Protein AF-A0A0Q7A9Y1-F1 (afdb_monomer)

Nearest PDB structures (foldseek):
  8i4m-assembly1_H  TM=9.433E-01  e=4.579E-14  Prochlorococcus phage P-SCSP1u
  9jyz-assembly1_U  TM=9.190E-01  e=1.010E-13  Escherichia phage T7
  8vb4-assembly1_M  TM=9.436E-01  e=2.385E-12  Pectobacterium phage PhiM1
  7box-assembly1_N  TM=9.156E-01  e=4.924E-12  Escherichia phage T7
  8es4-assembly1_C  TM=8.546E-01  e=1.728E-10  Shigella phage Buco

Radius of gyration: 19.68 Å; Cα contacts (8 Å, |Δi|>4): 189; chains: 1; bounding box: 63×32×45 Å

Foldseek 3Di:
DVLLVVLLLVLLLVPFPLQKDFQDWFAADPVQAGFADPQWSFKAFPPPVFGWGDDRRTIAGPVVRDRHHDGITTIITGGRDDLVSDDPLSNQLSVLVSVLVVCVVPPVDPVVNVVSVVVNVVSVVVVVVVSCVVVVVVVVVVVVVVVVVVVD

Sequence (152 aa):
MRVLGVINRSVQARGWHWNTDLDVPLTPDGAGEIVLAGTTLKVDPMDQNRDFVQRGTKLYNPRTQTYTFTSAIKCKVVVLLDFELLPENARYYIAVKAARSFQTTDLGSATLHQFTEADEQLALINLLQAEGDTRGATMLNDYNLASRLRRS

Secondary structure (DSSP, 8-state):
-HHHHHHHHHHHTT--GGGEEEEEEE---TTSB-BPPTTEEEEEESSTT---EEETTEEEBTTTTBSB-SS-EEEEEEE---GGGS-HHHHHHHHHHHHHHHHHHHT--HHHHHHHHHHHHHHHHHHHHHHHHHHHHHHHHHHHHHHHHTT-

Mean predicted aligned error: 8.04 Å

Solvent-accessible surface area (backbone atoms only — not comparable to full-atom values): 8555 Å² total; per-residue (Å²): 120,72,57,46,58,53,41,45,53,58,61,48,59,71,53,46,82,92,38,41,48,68,75,42,73,46,54,44,47,100,82,21,34,36,73,50,61,92,46,56,65,44,60,40,48,70,51,87,89,46,74,47,40,72,54,90,54,29,46,32,35,71,89,81,70,41,48,69,44,95,59,69,43,47,22,34,36,22,42,61,73,59,73,87,78,44,56,68,50,54,42,50,30,41,51,45,47,26,50,46,54,50,46,65,76,75,60,79,50,69,73,64,49,57,60,49,48,54,54,37,52,53,31,48,50,52,32,51,49,54,48,48,54,54,53,48,54,53,54,57,50,53,54,56,51,56,61,53,68,75,72,115

Structure (mmCIF, N/CA/C/O backbone):
data_AF-A0A0Q7A9Y1-F1
#
_entry.id   AF-A0A0Q7A9Y1-F1
#
loop_
_atom_site.group_PDB
_atom_site.id
_atom_site.type_symbol
_atom_site.label_atom_id
_atom_site.label_alt_id
_atom_site.label_comp_id
_atom_site.label_asym_id
_atom_site.label_entity_id
_atom_site.label_seq_id
_atom_site.pdbx_PDB_ins_code
_atom_site.Cartn_x
_atom_site.Cartn_y
_atom_site.Cartn_z
_atom_site.occupancy
_atom_site.B_iso_or_equiv
_atom_site.auth_seq_id
_atom_site.auth_comp_id
_atom_site.auth_asym_id
_atom_site.auth_atom_id
_atom_site.pdbx_PDB_model_num
ATOM 1 N N . MET A 1 1 ? -13.967 -14.775 7.873 1.00 57.50 1 MET A N 1
ATOM 2 C CA . MET A 1 1 ? -12.542 -14.596 7.488 1.00 57.50 1 MET A CA 1
ATOM 3 C C . MET A 1 1 ? -12.291 -13.918 6.127 1.00 57.50 1 MET A C 1
ATOM 5 O O . MET A 1 1 ? -11.161 -13.518 5.892 1.00 57.50 1 MET A O 1
ATOM 9 N N . ARG A 1 2 ? -13.289 -13.693 5.249 1.00 71.69 2 ARG A N 1
ATOM 10 C CA . ARG A 1 2 ? -13.085 -12.980 3.961 1.00 71.69 2 ARG A CA 1
ATOM 11 C C . ARG A 1 2 ? -12.854 -11.465 4.116 1.00 71.69 2 ARG A C 1
ATOM 13 O O . ARG A 1 2 ? -12.072 -10.890 3.370 1.00 71.69 2 ARG A O 1
ATOM 20 N N . VAL A 1 3 ? -13.493 -10.840 5.110 1.00 83.38 3 VAL A N 1
ATOM 21 C CA . VAL A 1 3 ? -13.412 -9.387 5.369 1.00 83.38 3 VAL A CA 1
ATOM 22 C C . VAL A 1 3 ? -12.003 -8.963 5.798 1.00 83.38 3 VAL A C 1
ATOM 24 O O . VAL A 1 3 ? -11.464 -8.012 5.244 1.00 83.38 3 VAL A O 1
ATOM 27 N N . LEU A 1 4 ? -11.362 -9.712 6.706 1.00 86.25 4 LEU A N 1
ATOM 28 C CA . LEU A 1 4 ? -10.015 -9.391 7.193 1.00 86.25 4 LEU A CA 1
ATOM 29 C C . LEU A 1 4 ? -8.983 -9.342 6.059 1.00 86.25 4 LEU A C 1
ATOM 31 O O . LEU A 1 4 ? -8.217 -8.390 5.983 1.00 86.25 4 LEU A O 1
ATOM 35 N N . GLY A 1 5 ? -8.991 -10.320 5.148 1.00 86.81 5 GLY A N 1
ATOM 36 C CA . GLY A 1 5 ? -8.057 -10.343 4.018 1.00 86.81 5 GLY A CA 1
ATOM 37 C C . GLY A 1 5 ? -8.236 -9.160 3.059 1.00 86.81 5 GLY A C 1
ATOM 38 O O . GLY A 1 5 ? -7.250 -8.592 2.589 1.00 86.81 5 GLY A O 1
ATOM 39 N N . VAL A 1 6 ? -9.485 -8.747 2.809 1.00 88.88 6 VAL A N 1
ATOM 40 C CA . VAL A 1 6 ? -9.797 -7.573 1.974 1.00 88.88 6 VAL A CA 1
ATOM 41 C C . VAL A 1 6 ? -9.313 -6.290 2.645 1.00 88.88 6 VAL A C 1
ATOM 43 O O . VAL A 1 6 ? -8.640 -5.483 2.005 1.00 88.88 6 VAL A O 1
ATOM 46 N N . ILE A 1 7 ? -9.601 -6.123 3.938 1.00 91.75 7 ILE A N 1
ATOM 47 C CA . ILE A 1 7 ? -9.170 -4.952 4.702 1.00 91.75 7 ILE A CA 1
ATOM 48 C C . ILE A 1 7 ? -7.645 -4.905 4.826 1.00 91.75 7 ILE A C 1
ATOM 50 O O . ILE A 1 7 ? -7.065 -3.854 4.573 1.00 91.75 7 ILE A O 1
ATOM 54 N N . ASN A 1 8 ? -6.988 -6.030 5.117 1.00 92.69 8 ASN A N 1
ATOM 55 C CA . ASN A 1 8 ? -5.530 -6.123 5.188 1.00 92.69 8 ASN A CA 1
ATOM 56 C C . ASN A 1 8 ? -4.884 -5.628 3.886 1.00 92.69 8 ASN A C 1
ATOM 58 O O . ASN A 1 8 ? -4.086 -4.692 3.895 1.00 92.69 8 ASN A O 1
ATOM 62 N N . ARG A 1 9 ? -5.310 -6.186 2.744 1.00 92.50 9 ARG A N 1
ATOM 63 C CA . ARG A 1 9 ? -4.809 -5.769 1.428 1.00 92.50 9 ARG A CA 1
ATOM 64 C C . ARG A 1 9 ? -5.114 -4.295 1.143 1.00 92.50 9 ARG A C 1
ATOM 66 O O . ARG A 1 9 ? -4.247 -3.592 0.636 1.00 92.50 9 ARG A O 1
ATOM 73 N N . SER A 1 10 ? -6.312 -3.817 1.484 1.00 92.81 10 SER A N 1
ATOM 74 C CA . SER A 1 10 ? -6.714 -2.421 1.272 1.00 92.81 10 SER A CA 1
ATOM 75 C C . SER A 1 10 ? -5.894 -1.431 2.100 1.00 92.81 10 SER A C 1
ATOM 77 O O . SER A 1 10 ? -5.555 -0.364 1.593 1.00 92.81 10 SER A O 1
ATOM 79 N N . VAL A 1 11 ? -5.592 -1.751 3.360 1.00 94.12 11 VAL A N 1
ATOM 80 C CA . VAL A 1 11 ? -4.795 -0.885 4.237 1.00 94.12 11 VAL A CA 1
ATOM 81 C C . VAL A 1 11 ? -3.350 -0.849 3.755 1.00 94.12 11 VAL A C 1
ATOM 83 O O . VAL A 1 11 ? -2.789 0.235 3.610 1.00 94.12 11 VAL A O 1
ATOM 86 N N . GLN A 1 12 ? -2.767 -2.008 3.442 1.00 95.12 12 GLN A N 1
ATOM 87 C CA . GLN A 1 12 ? -1.392 -2.104 2.951 1.00 95.12 12 GLN A CA 1
ATOM 88 C C . GLN A 1 12 ? -1.191 -1.429 1.588 1.00 95.12 12 GLN A C 1
ATOM 90 O O . GLN A 1 12 ? -0.149 -0.815 1.360 1.00 95.12 12 GLN A O 1
ATOM 95 N N . ALA A 1 13 ? -2.196 -1.465 0.705 1.00 93.12 13 ALA A N 1
ATOM 96 C CA . ALA A 1 13 ? -2.134 -0.845 -0.621 1.00 93.12 13 ALA A CA 1
ATOM 97 C C . ALA A 1 13 ? -1.959 0.685 -0.591 1.00 93.12 13 ALA A C 1
ATOM 99 O O . ALA A 1 13 ? -1.552 1.269 -1.596 1.00 93.12 13 ALA A O 1
ATOM 100 N N . ARG A 1 14 ? -2.225 1.342 0.550 1.00 91.81 14 ARG A N 1
ATOM 101 C CA . ARG A 1 14 ? -1.945 2.775 0.737 1.00 91.81 14 ARG A CA 1
ATOM 102 C C . ARG A 1 14 ? -0.452 3.098 0.587 1.00 91.81 14 ARG A C 1
ATOM 104 O O . ARG A 1 14 ? -0.127 4.197 0.145 1.00 91.81 14 ARG A O 1
ATOM 111 N N . GLY A 1 15 ? 0.421 2.139 0.896 1.00 91.38 15 GLY A N 1
ATOM 112 C CA . GLY A 1 15 ? 1.868 2.324 0.917 1.00 91.38 15 GLY A CA 1
ATOM 113 C C . GLY A 1 15 ? 2.306 3.042 2.188 1.00 91.38 15 GLY A C 1
ATOM 114 O O . GLY A 1 15 ? 2.230 4.265 2.288 1.00 91.38 15 GLY A O 1
ATOM 115 N N . TRP A 1 16 ? 2.766 2.260 3.153 1.00 92.38 16 TRP A N 1
ATOM 116 C CA . TRP A 1 16 ? 3.341 2.715 4.411 1.00 92.38 16 TRP A CA 1
ATOM 117 C C . TRP A 1 16 ? 4.851 2.538 4.368 1.00 92.38 16 TRP A C 1
ATOM 119 O O . TRP A 1 16 ? 5.364 1.722 3.603 1.00 92.38 16 TRP A O 1
ATOM 129 N N . HIS A 1 17 ? 5.582 3.259 5.214 1.00 89.75 17 HIS A N 1
ATOM 130 C CA . HIS A 1 17 ? 7.043 3.128 5.254 1.00 89.75 17 HIS A CA 1
ATOM 131 C C . HIS A 1 17 ? 7.527 1.681 5.453 1.00 89.75 17 HIS A C 1
ATOM 133 O O . HIS A 1 17 ? 8.494 1.271 4.827 1.00 89.75 17 HIS A O 1
ATOM 139 N N . TRP A 1 18 ? 6.821 0.894 6.267 1.00 90.62 18 TRP A N 1
ATOM 140 C CA . TRP A 1 18 ? 7.186 -0.484 6.604 1.00 90.62 18 TRP A CA 1
ATOM 141 C C . TRP A 1 18 ? 6.875 -1.526 5.518 1.00 90.62 18 TRP A C 1
ATOM 143 O O . TRP A 1 18 ? 7.399 -2.629 5.599 1.00 90.62 18 TRP A O 1
ATOM 153 N N . ASN A 1 19 ? 6.045 -1.218 4.515 1.00 94.00 19 ASN A N 1
ATOM 154 C CA . ASN A 1 19 ? 5.792 -2.116 3.375 1.00 94.00 19 ASN A CA 1
ATOM 155 C C . ASN A 1 19 ? 6.121 -1.486 2.021 1.00 94.00 19 ASN A C 1
ATOM 157 O O . ASN A 1 19 ? 5.611 -1.933 0.991 1.00 94.00 19 ASN A O 1
ATOM 161 N N . THR A 1 20 ? 6.925 -0.427 2.028 1.00 93.81 20 THR A N 1
ATOM 162 C CA . THR A 1 20 ? 7.364 0.257 0.818 1.00 93.81 20 THR A CA 1
ATOM 163 C C . THR A 1 20 ? 8.872 0.144 0.705 1.00 93.81 20 THR A C 1
ATOM 165 O O . THR A 1 20 ? 9.604 0.824 1.421 1.00 93.81 20 THR A O 1
ATOM 168 N N . ASP A 1 21 ? 9.316 -0.656 -0.253 1.00 91.50 21 ASP A N 1
ATOM 169 C CA . ASP A 1 21 ? 10.721 -0.769 -0.605 1.00 91.50 21 ASP A CA 1
ATOM 170 C C . ASP A 1 21 ? 11.088 0.337 -1.600 1.00 91.50 21 ASP A C 1
ATOM 172 O O . ASP A 1 21 ? 10.379 0.586 -2.584 1.00 91.50 21 ASP A O 1
ATOM 176 N N . LEU A 1 22 ? 12.195 1.026 -1.330 1.00 90.88 22 LEU A N 1
ATOM 177 C CA . LEU A 1 22 ? 12.748 2.085 -2.175 1.00 90.88 22 LEU A CA 1
ATOM 178 C C . LEU A 1 22 ? 13.931 1.547 -2.984 1.00 90.88 22 LEU A C 1
ATOM 180 O O . LEU A 1 22 ? 14.578 0.586 -2.577 1.00 90.88 22 LEU A O 1
ATOM 184 N N . ASP A 1 23 ? 14.229 2.187 -4.118 1.00 90.25 23 ASP A N 1
ATOM 185 C CA . ASP A 1 23 ? 15.395 1.862 -4.954 1.00 90.25 23 ASP A CA 1
ATOM 186 C C . ASP A 1 23 ? 15.461 0.401 -5.441 1.00 90.25 23 ASP A C 1
ATOM 188 O O . ASP A 1 23 ? 16.535 -0.088 -5.795 1.00 90.25 23 ASP A O 1
ATOM 192 N N . VAL A 1 24 ? 14.319 -0.291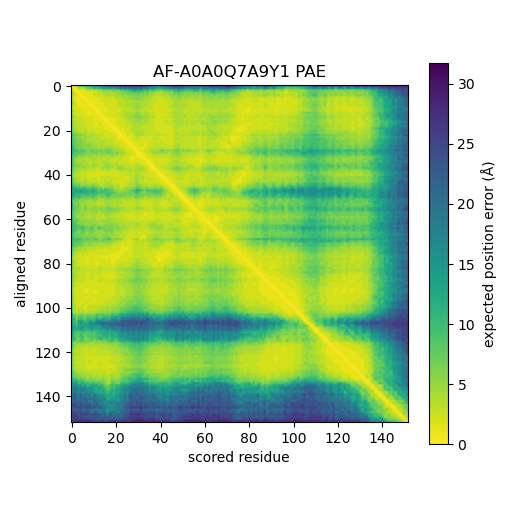 -5.537 1.00 90.75 24 VAL A N 1
ATOM 193 C CA . VAL A 1 24 ? 14.271 -1.695 -5.965 1.00 90.75 24 VAL A CA 1
ATOM 194 C C . VAL A 1 24 ? 14.627 -1.789 -7.452 1.00 90.75 24 VAL A C 1
ATOM 196 O O . VAL A 1 24 ? 13.885 -1.250 -8.284 1.00 90.75 24 VAL A O 1
ATOM 199 N N . PRO A 1 25 ? 15.733 -2.463 -7.825 1.00 92.00 25 PRO A N 1
ATOM 200 C CA . PRO A 1 25 ? 16.091 -2.648 -9.220 1.00 92.00 25 PRO A CA 1
ATOM 201 C C . PRO A 1 25 ? 15.236 -3.765 -9.823 1.00 92.00 25 PRO A C 1
ATOM 203 O O . PRO A 1 25 ? 15.428 -4.943 -9.534 1.00 92.00 25 PRO A O 1
ATOM 206 N N . LEU A 1 26 ? 14.297 -3.396 -10.689 1.00 91.44 26 LEU A N 1
ATOM 207 C CA . LEU A 1 26 ? 13.504 -4.343 -11.460 1.00 91.44 26 LEU A CA 1
ATOM 208 C C . LEU A 1 26 ? 14.179 -4.598 -12.808 1.00 91.44 26 LEU A C 1
ATOM 210 O O . LEU A 1 26 ? 14.272 -3.704 -13.653 1.00 91.44 26 LEU A O 1
ATOM 214 N N . THR A 1 27 ? 14.681 -5.816 -12.989 1.00 93.25 27 THR A N 1
ATOM 215 C CA . THR A 1 27 ? 15.405 -6.243 -14.190 1.00 93.25 27 THR A CA 1
ATOM 216 C C . THR A 1 27 ? 14.479 -6.981 -15.157 1.00 93.25 27 THR A C 1
ATOM 218 O O . THR A 1 27 ? 13.711 -7.831 -14.701 1.00 93.25 27 THR A O 1
ATOM 221 N N . PRO A 1 28 ? 14.553 -6.705 -16.471 1.00 93.88 28 PRO A N 1
ATOM 222 C CA . PRO A 1 28 ? 13.832 -7.495 -17.460 1.00 93.88 28 PRO A CA 1
ATOM 223 C C . PRO A 1 28 ? 14.365 -8.934 -17.526 1.00 93.88 28 PRO A C 1
ATOM 225 O O . PRO A 1 28 ? 15.553 -9.177 -17.309 1.00 93.88 28 PRO A O 1
ATOM 228 N N . ASP A 1 29 ? 13.479 -9.876 -17.830 1.00 92.31 29 ASP A N 1
ATOM 229 C CA . ASP A 1 29 ? 13.799 -11.283 -18.060 1.00 92.31 29 ASP A CA 1
ATOM 230 C C . ASP A 1 29 ? 14.326 -11.542 -19.488 1.00 92.31 29 ASP A C 1
ATOM 232 O O . ASP A 1 29 ? 14.601 -10.618 -20.258 1.00 92.31 29 ASP A O 1
ATOM 236 N N . GLY A 1 30 ? 14.464 -12.818 -19.869 1.00 89.56 30 GLY A N 1
ATOM 237 C CA . GLY A 1 30 ? 14.918 -13.211 -21.209 1.00 89.56 30 GLY A CA 1
ATOM 238 C C . GLY A 1 30 ? 13.987 -12.795 -22.358 1.00 89.56 30 GLY A C 1
ATOM 239 O O . GLY A 1 30 ? 14.428 -12.776 -23.505 1.00 89.56 30 GLY A O 1
ATOM 240 N N . ALA A 1 31 ? 12.729 -12.440 -22.075 1.00 90.38 31 ALA A N 1
ATOM 241 C CA . ALA A 1 31 ? 11.781 -11.883 -23.040 1.00 90.38 31 ALA A CA 1
ATOM 242 C C . ALA A 1 31 ? 11.786 -10.340 -23.046 1.00 90.38 31 ALA A C 1
ATOM 244 O O . ALA A 1 31 ? 11.041 -9.713 -23.803 1.00 90.38 31 ALA A O 1
ATOM 245 N N . GLY A 1 32 ? 12.629 -9.715 -22.220 1.00 90.31 32 GLY A N 1
ATOM 246 C CA . GLY A 1 32 ? 12.650 -8.272 -22.028 1.00 90.31 32 GLY A CA 1
ATOM 247 C C . GLY A 1 32 ? 11.520 -7.773 -21.126 1.00 90.31 32 GLY A C 1
ATOM 248 O O . GLY A 1 32 ? 11.286 -6.571 -21.081 1.00 90.31 32 GLY A O 1
ATOM 249 N N . GLU A 1 33 ? 10.794 -8.646 -20.428 1.00 93.62 33 GLU A N 1
ATOM 250 C CA . GLU A 1 33 ? 9.650 -8.264 -19.602 1.00 93.62 33 GLU A CA 1
ATOM 251 C C . GLU A 1 33 ? 10.041 -8.145 -18.129 1.00 93.62 33 GLU A C 1
ATOM 253 O O . GLU A 1 33 ? 10.834 -8.923 -17.607 1.00 93.62 33 GLU A O 1
ATOM 258 N N . ILE A 1 34 ? 9.456 -7.180 -17.419 1.00 93.38 34 ILE A N 1
ATOM 259 C CA . ILE A 1 34 ? 9.632 -7.066 -15.967 1.00 93.38 34 ILE A CA 1
ATOM 260 C C . ILE A 1 34 ? 8.456 -7.751 -15.274 1.00 93.38 34 ILE A C 1
ATOM 262 O O . ILE A 1 34 ? 7.330 -7.239 -15.278 1.00 93.38 34 ILE A O 1
ATOM 266 N N . VAL A 1 35 ? 8.737 -8.903 -14.666 1.00 93.38 35 VAL A N 1
ATOM 267 C CA . VAL A 1 35 ? 7.782 -9.675 -13.865 1.00 93.38 35 VAL A CA 1
ATOM 268 C C . VAL A 1 35 ? 7.857 -9.235 -12.405 1.00 93.38 35 VAL A C 1
ATOM 270 O O . VAL A 1 35 ? 8.923 -9.190 -11.797 1.00 93.38 35 VAL A O 1
ATOM 273 N N . LEU A 1 36 ? 6.700 -8.903 -11.845 1.00 91.94 36 LEU A N 1
ATOM 274 C CA . LEU A 1 36 ? 6.524 -8.485 -10.462 1.00 91.94 36 LEU A CA 1
ATOM 275 C C . LEU A 1 36 ? 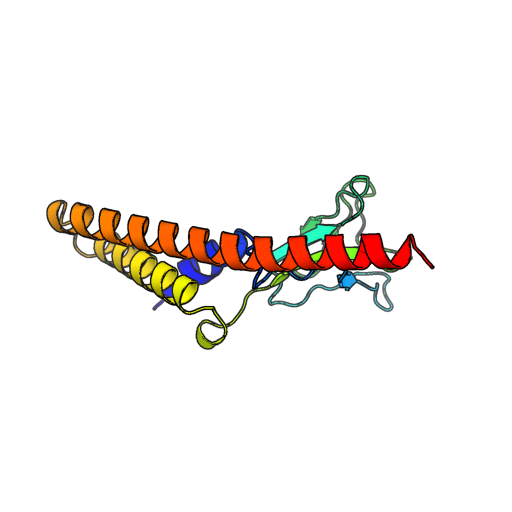6.135 -9.685 -9.599 1.00 91.94 36 LEU A C 1
ATOM 277 O O . LEU A 1 36 ? 5.420 -10.586 -10.047 1.00 91.94 36 LEU A O 1
ATOM 281 N N . ALA A 1 37 ? 6.562 -9.671 -8.338 1.00 89.75 37 ALA A N 1
ATOM 282 C CA . ALA A 1 37 ? 6.152 -10.683 -7.377 1.00 89.75 37 ALA A CA 1
ATOM 283 C C . ALA A 1 37 ? 4.627 -10.643 -7.167 1.00 89.75 37 ALA A C 1
ATOM 285 O O . ALA A 1 37 ? 4.006 -9.582 -7.176 1.00 89.75 37 ALA A O 1
ATOM 286 N N . GLY A 1 38 ? 4.004 -11.799 -6.918 1.00 87.88 38 GLY A N 1
ATOM 287 C CA . GLY A 1 38 ? 2.556 -11.874 -6.656 1.00 87.88 38 GLY A CA 1
ATOM 288 C C . GLY A 1 38 ? 2.109 -11.128 -5.389 1.00 87.88 38 GLY A C 1
ATOM 289 O O . GLY A 1 38 ? 0.925 -10.832 -5.218 1.00 87.88 38 GLY A O 1
ATOM 290 N N . THR A 1 39 ? 3.058 -10.803 -4.512 1.00 90.88 39 THR A N 1
ATOM 291 C CA . THR A 1 39 ? 2.864 -9.978 -3.317 1.00 90.88 39 THR A CA 1
ATOM 292 C C . THR A 1 39 ? 2.906 -8.481 -3.619 1.00 90.88 39 THR A C 1
ATOM 294 O O . THR A 1 39 ? 2.519 -7.688 -2.769 1.00 90.88 39 THR A O 1
ATOM 297 N N . THR A 1 40 ? 3.325 -8.053 -4.810 1.00 93.25 40 THR A N 1
ATOM 298 C CA . THR A 1 40 ? 3.391 -6.635 -5.168 1.00 93.25 40 THR A CA 1
ATOM 299 C C . THR A 1 40 ? 1.990 -6.031 -5.295 1.00 93.25 40 THR A C 1
ATOM 301 O O . THR A 1 40 ? 1.177 -6.455 -6.120 1.00 93.25 40 THR A O 1
ATOM 304 N N . LEU A 1 41 ? 1.714 -5.015 -4.473 1.00 92.38 41 LEU A N 1
ATOM 305 C CA . LEU A 1 41 ? 0.453 -4.271 -4.453 1.00 92.38 41 LEU A CA 1
ATOM 306 C C . LEU A 1 41 ? 0.483 -3.047 -5.364 1.00 92.38 41 LEU A C 1
ATOM 308 O O . LEU A 1 41 ? -0.539 -2.692 -5.950 1.00 92.38 41 LEU A O 1
ATOM 312 N N . LYS A 1 42 ? 1.634 -2.379 -5.440 1.00 91.56 42 LYS A N 1
ATOM 313 C CA . LYS A 1 42 ? 1.826 -1.176 -6.247 1.00 91.56 42 LYS A CA 1
ATOM 314 C C . LYS A 1 42 ? 3.286 -1.061 -6.657 1.00 91.56 42 LYS A C 1
ATOM 316 O O . LYS A 1 42 ? 4.178 -1.333 -5.859 1.00 91.56 42 LYS A O 1
ATOM 321 N N . VAL A 1 43 ? 3.514 -0.594 -7.876 1.00 92.56 43 VAL A N 1
ATOM 322 C CA . VAL A 1 43 ? 4.836 -0.215 -8.378 1.00 92.56 43 VAL A CA 1
ATOM 323 C C . VAL A 1 43 ? 4.756 1.207 -8.883 1.00 92.56 43 VAL A C 1
ATOM 325 O O . VAL A 1 43 ? 3.788 1.575 -9.545 1.00 92.56 43 VAL A O 1
ATOM 328 N N . ASP A 1 44 ? 5.766 1.989 -8.541 1.00 90.69 44 ASP A N 1
ATOM 329 C CA . ASP A 1 44 ? 5.893 3.378 -8.944 1.00 90.69 44 ASP A CA 1
ATOM 330 C C . ASP A 1 44 ? 7.367 3.639 -9.294 1.00 90.69 44 ASP A C 1
ATOM 332 O O . ASP A 1 44 ? 8.231 3.502 -8.423 1.00 90.69 44 ASP A O 1
ATOM 336 N N . PRO A 1 45 ? 7.709 3.914 -10.559 1.00 89.69 45 PRO A N 1
ATOM 337 C CA . PRO A 1 45 ? 9.080 4.233 -10.941 1.00 89.69 45 PRO A CA 1
ATOM 338 C C . PRO A 1 45 ? 9.588 5.482 -10.213 1.00 89.69 45 PRO A C 1
ATOM 340 O O . PRO A 1 45 ? 8.854 6.432 -9.964 1.00 89.69 45 PRO A O 1
ATOM 343 N N . MET A 1 46 ? 10.873 5.488 -9.858 1.00 86.44 46 MET A N 1
ATOM 344 C CA . MET A 1 46 ? 11.470 6.638 -9.162 1.00 86.44 46 MET A CA 1
ATOM 345 C C . MET A 1 46 ? 11.756 7.819 -10.098 1.00 86.44 46 MET A C 1
ATOM 347 O O . MET A 1 46 ? 11.865 8.958 -9.649 1.00 86.44 46 MET A O 1
ATOM 351 N N . ASP A 1 47 ? 11.890 7.546 -11.394 1.00 85.12 47 ASP A N 1
ATOM 352 C CA . ASP A 1 47 ? 12.046 8.558 -12.434 1.00 85.12 47 ASP A CA 1
ATOM 353 C C . ASP A 1 47 ? 10.670 9.115 -12.815 1.00 85.12 47 ASP A C 1
ATOM 355 O O . ASP A 1 47 ? 9.867 8.415 -13.429 1.00 85.12 47 ASP A O 1
ATOM 359 N N . GLN A 1 48 ? 10.421 10.384 -12.482 1.00 77.50 48 GLN A N 1
ATOM 360 C CA . GLN A 1 48 ? 9.150 11.073 -12.743 1.00 77.50 48 GLN A CA 1
ATOM 361 C C . GLN A 1 48 ? 8.805 11.185 -14.235 1.00 77.50 48 GLN A C 1
ATOM 363 O O . GLN A 1 48 ? 7.661 11.456 -14.579 1.00 77.50 48 GLN A O 1
ATOM 368 N N . ASN A 1 49 ? 9.773 10.988 -15.136 1.00 80.94 49 ASN A N 1
ATOM 369 C CA . ASN A 1 49 ? 9.521 11.006 -16.578 1.00 80.94 49 ASN A CA 1
ATOM 370 C C . ASN A 1 49 ? 9.034 9.654 -17.119 1.00 80.94 49 ASN A C 1
ATOM 372 O O . ASN A 1 49 ? 8.716 9.535 -18.308 1.00 80.94 49 ASN A O 1
ATOM 376 N N . ARG A 1 50 ? 9.019 8.617 -16.278 1.00 81.31 50 ARG A N 1
ATOM 377 C CA . ARG A 1 50 ? 8.586 7.270 -16.634 1.00 81.31 50 ARG A CA 1
ATOM 378 C C . ARG A 1 50 ? 7.285 6.977 -15.905 1.00 81.31 50 ARG A C 1
ATOM 380 O O . ARG A 1 50 ? 7.296 6.805 -14.704 1.00 81.31 50 ARG A O 1
ATOM 3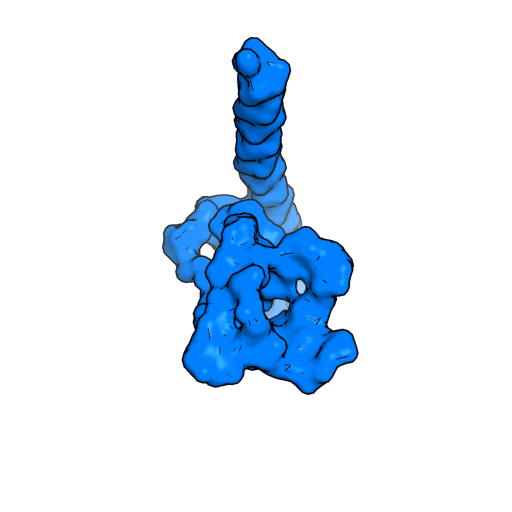87 N N . ASP A 1 51 ? 6.187 6.831 -16.635 1.00 84.19 51 ASP A N 1
ATOM 388 C CA . ASP A 1 51 ? 4.886 6.478 -16.048 1.00 84.19 51 ASP A CA 1
ATOM 389 C C . ASP A 1 51 ? 4.587 4.994 -16.252 1.00 84.19 51 ASP A C 1
ATOM 391 O O . ASP A 1 51 ? 3.715 4.617 -17.032 1.00 84.19 51 ASP A O 1
ATOM 395 N N . PHE A 1 52 ? 5.351 4.116 -15.610 1.00 88.94 52 PHE A N 1
ATOM 396 C CA . PHE A 1 52 ? 5.108 2.678 -15.716 1.00 88.94 52 PHE A CA 1
ATOM 397 C C . PHE A 1 52 ? 3.982 2.238 -14.791 1.00 88.94 52 PHE A C 1
ATOM 399 O O . PHE A 1 52 ? 3.902 2.657 -13.641 1.00 88.94 52 PHE A O 1
ATOM 406 N N . VAL A 1 53 ? 3.128 1.348 -15.290 1.00 90.25 53 VAL A N 1
ATOM 407 C CA . VAL A 1 53 ? 1.969 0.847 -14.551 1.00 90.25 53 VAL A CA 1
ATOM 408 C C . VAL A 1 53 ? 2.019 -0.667 -14.450 1.00 90.25 53 VAL A C 1
ATOM 410 O O . VAL A 1 53 ? 2.425 -1.359 -15.380 1.00 90.25 53 VAL A O 1
ATOM 413 N N . GLN A 1 54 ? 1.572 -1.206 -13.324 1.00 91.19 54 GLN A N 1
ATOM 414 C CA . GLN A 1 54 ? 1.394 -2.644 -13.169 1.00 91.19 54 GLN A CA 1
ATOM 415 C C . GLN A 1 54 ? 0.122 -3.104 -13.898 1.00 91.19 54 GLN A C 1
ATOM 417 O O . GLN A 1 54 ? -0.954 -2.534 -13.713 1.00 91.19 54 GLN A O 1
ATOM 422 N N . ARG A 1 55 ? 0.225 -4.168 -14.702 1.00 91.31 55 ARG A N 1
ATOM 423 C CA . ARG A 1 55 ? -0.912 -4.889 -15.295 1.00 91.31 55 ARG A CA 1
ATOM 424 C C . ARG A 1 55 ? -0.754 -6.381 -15.026 1.00 91.31 55 ARG A C 1
ATOM 426 O O . ARG A 1 55 ? 0.137 -7.027 -15.573 1.00 91.31 55 ARG A O 1
ATOM 433 N N . GLY A 1 56 ? -1.617 -6.929 -14.172 1.00 88.94 56 GLY A N 1
ATOM 434 C CA . GLY A 1 56 ? -1.448 -8.290 -13.662 1.00 88.94 56 GLY A CA 1
ATOM 435 C C . GLY A 1 56 ? -0.140 -8.409 -12.878 1.00 88.94 56 GLY A C 1
ATOM 436 O O . GLY A 1 56 ? 0.088 -7.660 -11.928 1.00 88.94 56 GLY A O 1
ATOM 437 N N . THR A 1 57 ? 0.728 -9.324 -13.301 1.00 89.81 57 THR A N 1
ATOM 438 C CA . THR A 1 57 ? 2.054 -9.563 -12.708 1.00 89.81 57 THR A CA 1
ATOM 439 C C . THR A 1 57 ? 3.193 -8.946 -13.520 1.00 89.81 57 THR A C 1
ATOM 441 O O . THR A 1 57 ? 4.347 -9.291 -13.299 1.00 89.81 57 THR A O 1
ATOM 444 N N . LYS A 1 58 ? 2.903 -8.048 -14.470 1.00 92.00 58 LYS A N 1
ATOM 445 C CA . LYS A 1 58 ? 3.919 -7.434 -15.334 1.00 92.00 58 LYS A CA 1
ATOM 446 C C . LYS A 1 58 ? 3.893 -5.916 -15.252 1.00 92.00 58 LYS A C 1
ATOM 448 O O . LYS A 1 58 ? 2.836 -5.306 -15.055 1.00 92.00 58 LYS A O 1
ATOM 453 N N . LEU A 1 59 ? 5.058 -5.309 -15.444 1.00 92.12 59 LEU A N 1
ATOM 454 C CA . LEU A 1 59 ? 5.177 -3.871 -15.647 1.00 92.12 59 LEU A CA 1
ATOM 455 C C . LEU A 1 59 ? 4.850 -3.525 -17.106 1.00 92.12 59 LEU A C 1
ATOM 457 O O . LEU A 1 59 ? 5.291 -4.202 -18.028 1.00 92.12 59 LEU A O 1
ATOM 461 N N . TYR A 1 60 ? 4.071 -2.472 -17.318 1.00 93.62 60 TYR A N 1
ATOM 462 C CA . TYR A 1 60 ? 3.636 -2.006 -18.629 1.00 93.62 60 TYR A CA 1
ATOM 463 C C . TYR A 1 60 ? 3.998 -0.537 -18.807 1.00 93.62 60 TYR A C 1
ATOM 465 O O . TYR A 1 60 ? 3.771 0.282 -17.914 1.00 93.62 60 TYR A O 1
ATOM 473 N N . ASN A 1 61 ? 4.520 -0.193 -19.982 1.00 92.19 61 ASN A N 1
ATOM 474 C CA . ASN A 1 61 ? 4.767 1.187 -20.364 1.00 92.19 61 ASN A CA 1
ATOM 475 C C . ASN A 1 61 ? 3.593 1.713 -21.213 1.00 92.19 61 ASN A C 1
ATOM 477 O O . ASN A 1 61 ? 3.479 1.337 -22.379 1.00 92.19 61 ASN A O 1
ATOM 481 N N . PRO A 1 62 ? 2.730 2.602 -20.687 1.00 89.06 62 PRO A N 1
ATOM 482 C CA . PRO A 1 62 ? 1.606 3.164 -21.429 1.00 89.06 62 PRO A CA 1
ATOM 483 C C . PRO A 1 62 ? 2.025 4.152 -22.518 1.00 89.06 62 PRO A C 1
ATOM 485 O O . PRO A 1 62 ? 1.280 4.318 -23.481 1.00 89.06 62 PRO A O 1
ATOM 488 N N . ARG A 1 63 ? 3.209 4.771 -22.414 1.00 88.81 63 ARG A N 1
ATOM 489 C CA . ARG A 1 63 ? 3.707 5.733 -23.406 1.00 88.81 63 ARG A CA 1
ATOM 490 C C . ARG A 1 63 ? 4.102 5.046 -24.712 1.00 88.81 63 ARG A C 1
ATOM 492 O O . ARG A 1 63 ? 3.820 5.573 -25.781 1.00 88.81 63 ARG A O 1
ATOM 499 N N . THR A 1 64 ? 4.752 3.887 -24.628 1.00 89.44 64 THR A N 1
ATOM 500 C CA . THR A 1 64 ? 5.160 3.083 -25.799 1.00 89.44 64 THR A CA 1
ATOM 501 C C . THR A 1 64 ? 4.262 1.873 -26.042 1.00 89.44 64 THR A C 1
ATOM 503 O O . THR A 1 64 ? 4.457 1.156 -27.017 1.00 89.44 64 THR A O 1
ATOM 506 N N . GLN A 1 65 ? 3.285 1.648 -25.162 1.00 90.44 65 GLN A N 1
ATOM 507 C CA . GLN A 1 65 ? 2.324 0.548 -25.207 1.00 90.44 65 GLN A CA 1
ATOM 508 C C . GLN A 1 65 ? 2.969 -0.845 -25.270 1.00 90.44 65 GLN A C 1
ATOM 510 O O . GLN A 1 65 ? 2.487 -1.737 -25.962 1.00 90.44 65 GLN A O 1
ATOM 515 N N . THR A 1 66 ? 4.062 -1.043 -24.531 1.00 92.38 66 THR A N 1
ATOM 516 C CA . THR A 1 66 ? 4.840 -2.290 -24.547 1.00 92.38 66 THR A CA 1
ATOM 517 C C . THR A 1 66 ? 5.121 -2.824 -23.145 1.00 92.38 66 THR A C 1
ATOM 519 O O . THR A 1 66 ? 5.055 -2.094 -22.151 1.00 92.38 66 THR A O 1
ATOM 522 N N . TYR A 1 67 ? 5.458 -4.110 -23.093 1.00 91.56 67 TYR A N 1
ATOM 523 C CA . TYR A 1 67 ? 5.973 -4.817 -21.919 1.00 91.56 67 TYR A CA 1
ATOM 524 C C . TYR A 1 67 ? 7.496 -5.003 -21.972 1.00 91.56 67 TYR A C 1
ATOM 526 O O . TYR A 1 67 ? 8.077 -5.520 -21.025 1.00 91.56 67 TYR A O 1
ATOM 534 N N . THR A 1 68 ? 8.140 -4.579 -23.064 1.00 91.75 68 THR A N 1
ATOM 535 C CA . THR A 1 68 ? 9.576 -4.761 -23.284 1.00 91.75 68 THR A CA 1
ATOM 536 C C . THR A 1 68 ? 10.391 -3.607 -22.702 1.00 91.75 68 THR A C 1
ATOM 538 O O . THR A 1 68 ? 10.175 -2.438 -23.031 1.00 91.75 68 THR A O 1
ATOM 541 N N . PHE A 1 69 ? 11.386 -3.949 -21.892 1.00 91.06 69 PHE A N 1
ATOM 542 C CA . PHE A 1 69 ? 12.351 -3.054 -21.274 1.00 91.06 69 PHE A CA 1
ATOM 543 C C . PHE A 1 69 ? 13.769 -3.521 -21.608 1.00 91.06 69 PHE A C 1
ATOM 545 O O . PHE A 1 69 ? 14.065 -4.711 -21.617 1.00 91.06 69 PHE A O 1
ATOM 552 N N . THR A 1 70 ? 14.660 -2.572 -21.889 1.00 88.88 70 THR A N 1
ATOM 553 C CA . THR A 1 70 ? 16.050 -2.854 -22.293 1.00 88.88 70 THR A CA 1
ATOM 554 C C . THR A 1 70 ? 17.046 -2.743 -21.145 1.00 88.88 70 THR A C 1
ATOM 556 O O . THR A 1 70 ? 18.189 -3.174 -21.273 1.00 88.88 70 THR A O 1
ATOM 559 N N . SER A 1 71 ? 16.640 -2.146 -20.027 1.00 88.88 71 SER A N 1
ATOM 560 C CA . SER A 1 71 ? 17.497 -1.907 -18.872 1.00 88.88 71 SER A CA 1
ATOM 561 C C . SER A 1 71 ? 16.721 -2.026 -17.569 1.00 88.88 71 SER A C 1
ATOM 563 O O . SER A 1 71 ? 15.490 -1.954 -17.548 1.00 88.88 71 SER A O 1
ATOM 565 N N . ALA A 1 72 ? 17.463 -2.216 -16.478 1.00 90.12 72 ALA A N 1
ATOM 566 C CA . ALA A 1 72 ? 16.902 -2.231 -15.139 1.00 90.12 72 ALA A CA 1
ATOM 567 C C . ALA A 1 72 ? 16.260 -0.878 -14.806 1.00 90.12 72 ALA A C 1
ATOM 569 O O . ALA A 1 72 ? 16.816 0.185 -15.101 1.00 90.12 72 ALA A O 1
ATOM 570 N N . ILE A 1 73 ? 15.099 -0.922 -14.161 1.00 90.25 73 ILE A N 1
ATOM 571 C CA . ILE A 1 73 ? 14.368 0.265 -13.726 1.00 90.25 73 ILE A CA 1
ATOM 572 C C . ILE A 1 73 ? 14.309 0.255 -12.209 1.00 90.25 73 ILE A C 1
ATOM 574 O O . ILE A 1 73 ? 13.907 -0.732 -11.601 1.00 90.25 73 ILE A O 1
ATOM 578 N N . LYS A 1 74 ? 14.687 1.377 -11.600 1.00 92.56 74 LYS A N 1
ATOM 579 C CA . LYS A 1 74 ? 14.526 1.578 -10.165 1.00 92.56 74 LYS A CA 1
ATOM 580 C C . LYS A 1 74 ? 13.105 2.016 -9.854 1.00 92.56 74 LYS A C 1
ATOM 582 O O . LYS A 1 74 ? 12.641 3.046 -10.354 1.00 92.56 74 LYS A O 1
ATOM 587 N N . CYS A 1 75 ? 12.440 1.243 -9.011 1.00 91.69 75 CYS A N 1
ATOM 588 C CA . CYS A 1 75 ? 11.070 1.497 -8.607 1.00 91.69 75 CYS A CA 1
ATOM 589 C C . CYS A 1 75 ? 10.941 1.525 -7.089 1.00 91.69 75 CYS A C 1
ATOM 591 O O . CYS A 1 75 ? 11.656 0.848 -6.355 1.00 91.69 75 CYS A O 1
ATOM 593 N N . LYS A 1 76 ? 9.951 2.284 -6.641 1.00 92.94 76 LYS A N 1
ATOM 594 C CA . LYS A 1 76 ? 9.330 2.142 -5.336 1.00 92.94 76 LYS A CA 1
ATOM 595 C C . LYS A 1 76 ? 8.262 1.056 -5.443 1.00 92.94 76 LYS A C 1
ATOM 597 O O . LYS A 1 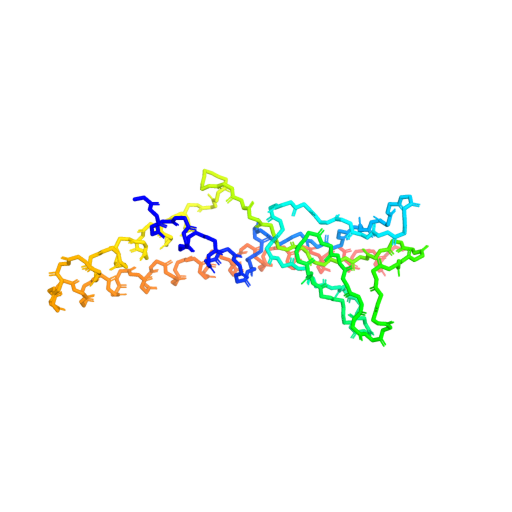76 ? 7.364 1.147 -6.286 1.00 92.94 76 LYS A O 1
ATOM 602 N N . VAL A 1 77 ? 8.361 0.033 -4.607 1.00 93.94 77 VAL A N 1
ATOM 603 C CA . VAL A 1 77 ? 7.481 -1.139 -4.646 1.00 93.94 77 VAL A CA 1
ATOM 604 C C . VAL A 1 77 ? 6.769 -1.262 -3.309 1.00 93.94 77 VAL A C 1
ATOM 606 O O . VAL A 1 77 ? 7.404 -1.319 -2.264 1.00 93.94 77 VAL A O 1
ATOM 609 N N . VAL A 1 78 ? 5.438 -1.295 -3.338 1.00 95.25 78 VAL A N 1
ATOM 610 C CA . VAL A 1 78 ? 4.624 -1.609 -2.161 1.00 95.25 78 VAL A CA 1
ATOM 611 C C . VAL A 1 78 ? 4.337 -3.100 -2.173 1.00 95.25 78 VAL A C 1
ATOM 613 O O . VAL A 1 78 ? 3.745 -3.611 -3.132 1.00 95.25 78 VAL A O 1
ATOM 616 N N . VAL A 1 79 ? 4.728 -3.790 -1.110 1.00 94.88 79 VAL A N 1
ATOM 617 C CA . VAL A 1 79 ? 4.553 -5.236 -0.962 1.00 94.88 79 VAL A CA 1
ATOM 618 C C . VAL A 1 79 ? 3.433 -5.557 0.023 1.00 94.88 79 VAL A C 1
ATOM 620 O O . VAL A 1 79 ? 3.156 -4.814 0.966 1.00 94.88 79 VAL A O 1
ATOM 623 N N . LEU A 1 80 ? 2.747 -6.668 -0.225 1.00 94.81 80 LEU A N 1
ATOM 624 C CA . LEU A 1 80 ? 1.825 -7.276 0.716 1.00 94.81 80 LEU A CA 1
ATOM 625 C C . LEU A 1 80 ? 2.634 -8.131 1.683 1.00 94.81 80 LEU A C 1
ATOM 627 O O . LEU A 1 80 ? 3.239 -9.122 1.277 1.00 94.81 80 LEU A O 1
ATOM 631 N N . LEU A 1 81 ? 2.608 -7.743 2.947 1.00 94.12 81 LEU A N 1
ATOM 632 C CA . LEU A 1 81 ? 3.161 -8.500 4.053 1.00 94.12 81 LEU A CA 1
ATOM 633 C C . LEU A 1 81 ? 2.071 -9.356 4.700 1.00 94.12 81 LEU A C 1
ATOM 635 O O . LEU A 1 81 ? 0.897 -8.961 4.764 1.00 94.12 81 LEU A O 1
ATOM 639 N N . ASP A 1 82 ? 2.477 -10.513 5.209 1.00 91.38 82 ASP A N 1
ATOM 640 C CA . ASP A 1 82 ? 1.622 -11.348 6.045 1.00 91.38 82 ASP A CA 1
ATOM 641 C C . ASP A 1 82 ? 1.295 -10.634 7.359 1.00 91.38 82 ASP A C 1
ATOM 643 O O . ASP A 1 82 ? 2.041 -9.767 7.821 1.00 91.38 82 ASP A O 1
ATOM 647 N N . PHE A 1 83 ? 0.151 -10.975 7.954 1.00 86.50 83 PHE A N 1
ATOM 648 C CA . PHE A 1 83 ? -0.390 -10.242 9.098 1.00 86.50 83 PHE A CA 1
ATOM 649 C C . PHE A 1 83 ? 0.574 -10.243 10.291 1.00 86.50 83 PHE A C 1
ATOM 651 O O . PHE A 1 83 ? 0.696 -9.243 10.989 1.00 86.50 83 PHE A O 1
ATOM 658 N N . GLU A 1 84 ? 1.309 -11.332 10.493 1.00 89.19 84 GLU A N 1
ATOM 659 C CA . GLU A 1 84 ? 2.279 -11.525 11.568 1.00 89.19 84 GLU A CA 1
ATOM 660 C C . GLU A 1 84 ? 3.521 -10.639 11.418 1.00 89.19 84 GLU A C 1
ATOM 662 O O . GLU A 1 84 ? 4.134 -10.281 12.424 1.00 89.19 84 GLU A O 1
ATOM 667 N N . LEU A 1 85 ? 3.866 -10.256 10.185 1.00 91.38 85 LEU A N 1
ATOM 668 C CA . LEU A 1 85 ? 5.019 -9.406 9.870 1.00 91.38 85 LEU A CA 1
ATOM 669 C C . LEU A 1 85 ? 4.705 -7.912 9.996 1.00 91.38 85 LEU A C 1
ATOM 671 O O . LEU A 1 85 ? 5.605 -7.077 9.905 1.00 91.38 85 LEU A O 1
ATOM 675 N N . LEU A 1 86 ? 3.435 -7.562 10.194 1.00 92.69 86 LEU A N 1
ATOM 676 C CA . LEU A 1 86 ? 3.022 -6.178 10.346 1.00 92.69 86 LEU A CA 1
ATOM 677 C C . LEU A 1 86 ? 3.416 -5.617 11.721 1.00 92.69 86 LEU A C 1
ATOM 679 O O . LEU A 1 86 ? 3.320 -6.323 12.731 1.00 92.69 86 LEU A O 1
ATOM 683 N N . PRO A 1 87 ? 3.761 -4.319 11.787 1.00 93.31 87 PRO A N 1
ATOM 684 C CA . PRO A 1 87 ? 3.860 -3.592 13.046 1.00 93.31 87 PRO A CA 1
ATOM 685 C C . PRO A 1 87 ? 2.578 -3.701 13.885 1.00 93.31 87 PRO A C 1
ATOM 687 O O . PRO A 1 87 ? 1.469 -3.753 13.347 1.00 93.31 87 PRO A O 1
ATOM 690 N N . GLU A 1 88 ? 2.712 -3.692 15.212 1.00 91.94 88 GLU A N 1
ATOM 691 C CA . GLU A 1 88 ? 1.589 -3.920 16.136 1.00 91.94 88 GLU A CA 1
ATOM 692 C C . GLU A 1 88 ? 0.442 -2.914 15.953 1.00 91.94 88 GLU A C 1
ATOM 694 O O . GLU A 1 88 ? -0.727 -3.289 15.883 1.00 91.94 88 GLU A O 1
ATOM 699 N N . ASN A 1 89 ? 0.776 -1.637 15.782 1.00 93.06 89 ASN A N 1
ATOM 700 C CA . ASN A 1 89 ? -0.179 -0.571 15.476 1.00 93.06 89 ASN A CA 1
ATOM 701 C C . ASN A 1 89 ? -0.943 -0.820 14.160 1.00 93.06 89 ASN A C 1
ATOM 703 O O . ASN A 1 89 ? -2.144 -0.555 14.085 1.00 93.06 89 ASN A O 1
ATOM 707 N N . ALA A 1 90 ? -0.276 -1.356 13.134 1.00 93.62 90 ALA A N 1
ATOM 708 C CA . ALA A 1 90 ? -0.904 -1.696 11.861 1.00 93.62 90 ALA A CA 1
ATOM 709 C C . ALA A 1 90 ? -1.829 -2.915 12.002 1.00 93.62 90 ALA A C 1
ATOM 711 O O . ALA A 1 90 ? -2.963 -2.874 11.517 1.00 93.62 90 ALA A O 1
ATOM 712 N N . ARG A 1 91 ? -1.392 -3.962 12.720 1.00 93.44 91 ARG A N 1
ATOM 713 C CA . ARG A 1 91 ? -2.228 -5.134 13.042 1.00 93.44 91 ARG A CA 1
ATOM 714 C C . ARG A 1 91 ? -3.496 -4.728 13.775 1.00 93.44 91 ARG A C 1
ATOM 716 O O . ARG A 1 91 ? -4.587 -5.133 13.375 1.00 93.44 91 ARG A O 1
ATOM 723 N N . TYR A 1 92 ? -3.349 -3.900 14.808 1.00 93.00 92 TYR A N 1
ATOM 724 C CA . TYR A 1 92 ? -4.463 -3.428 15.619 1.00 93.00 92 TYR A CA 1
ATOM 725 C C . TYR A 1 92 ? -5.472 -2.637 14.782 1.00 93.00 92 TYR A C 1
ATOM 727 O O . TYR A 1 92 ? -6.661 -2.954 14.789 1.00 93.00 92 TYR A O 1
ATOM 735 N N . TYR A 1 93 ? -5.003 -1.680 13.974 1.00 94.19 93 TYR A N 1
ATOM 736 C CA . TYR A 1 93 ? -5.874 -0.914 13.081 1.00 94.19 93 TYR A CA 1
ATOM 737 C C . TYR A 1 93 ? -6.644 -1.808 12.098 1.00 94.19 93 TYR A C 1
ATOM 739 O O . TYR A 1 93 ? -7.858 -1.664 11.938 1.00 94.19 93 TYR A O 1
ATOM 747 N N . ILE A 1 94 ? -5.963 -2.766 11.464 1.00 93.94 94 ILE A N 1
ATOM 748 C CA . ILE A 1 94 ? -6.584 -3.696 10.512 1.00 93.94 94 ILE A CA 1
ATOM 749 C C . ILE A 1 94 ? -7.627 -4.578 11.206 1.00 93.94 94 ILE A C 1
ATOM 751 O O . ILE 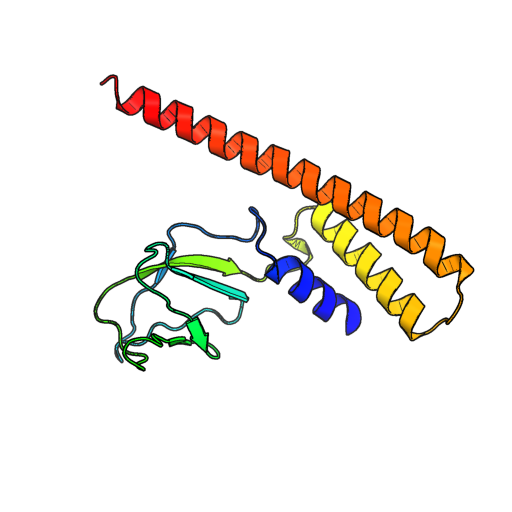A 1 94 ? -8.706 -4.785 10.649 1.00 93.94 94 ILE A O 1
ATOM 755 N N . ALA A 1 95 ? -7.341 -5.063 12.417 1.00 91.88 95 ALA A N 1
ATOM 756 C CA . ALA A 1 95 ? -8.266 -5.878 13.197 1.00 91.88 95 ALA A CA 1
ATOM 757 C C . ALA A 1 95 ? -9.529 -5.096 13.594 1.00 91.88 95 ALA A C 1
ATOM 759 O O . ALA A 1 95 ? -10.637 -5.576 13.351 1.00 91.88 95 ALA A O 1
ATOM 760 N N . VAL A 1 96 ? -9.378 -3.875 14.124 1.00 91.81 96 VAL A N 1
ATOM 761 C CA . VAL A 1 96 ? -10.507 -3.004 14.507 1.00 91.81 96 VAL A CA 1
ATOM 762 C C . VAL A 1 96 ? -11.358 -2.652 13.286 1.00 91.81 96 VAL A C 1
ATOM 764 O O . VAL A 1 96 ? -12.579 -2.817 13.303 1.00 91.81 96 VAL A O 1
ATOM 767 N N . LYS A 1 97 ? -10.723 -2.259 12.176 1.00 91.19 97 LYS A N 1
ATOM 768 C CA . LYS A 1 97 ? -11.418 -1.939 10.924 1.00 91.19 97 LYS A CA 1
ATOM 769 C C . LYS A 1 97 ? -12.155 -3.150 10.342 1.00 91.19 97 LYS A C 1
ATOM 771 O O . LYS A 1 97 ? -13.285 -3.023 9.864 1.00 91.19 97 LYS A O 1
ATOM 776 N N . ALA A 1 98 ? -11.548 -4.336 10.397 1.00 90.00 98 ALA A N 1
ATOM 777 C CA . ALA A 1 98 ? -12.192 -5.574 9.968 1.00 90.00 98 ALA A CA 1
ATOM 778 C C . ALA A 1 98 ? -13.384 -5.942 10.866 1.00 90.00 98 ALA A C 1
ATOM 780 O O . ALA A 1 98 ? -14.427 -6.336 10.343 1.00 90.00 98 ALA A O 1
ATOM 781 N N . ALA A 1 99 ? -13.262 -5.766 12.186 1.00 88.31 99 ALA A N 1
ATOM 782 C CA . ALA A 1 99 ? -14.349 -5.990 13.134 1.00 88.31 99 ALA A CA 1
ATOM 783 C C . ALA A 1 99 ? -15.532 -5.042 12.875 1.00 88.31 99 ALA A C 1
ATOM 785 O O . ALA A 1 99 ? -16.665 -5.509 12.768 1.00 88.31 99 ALA A O 1
ATOM 786 N N . ARG A 1 100 ? -15.281 -3.740 12.664 1.00 85.62 100 ARG A N 1
ATOM 787 C CA . ARG A 1 100 ? -16.323 -2.757 12.309 1.00 85.62 100 ARG A CA 1
ATOM 788 C C . ARG A 1 100 ? -17.034 -3.117 11.004 1.00 85.62 100 ARG A C 1
ATOM 790 O O . ARG A 1 100 ? -18.264 -3.086 10.932 1.00 85.62 100 ARG A O 1
ATOM 797 N N . SER A 1 101 ? -16.276 -3.465 9.962 1.00 85.06 101 SER A N 1
ATOM 798 C CA . SER A 1 101 ? -16.847 -3.850 8.664 1.00 85.06 101 SER A CA 1
ATOM 799 C C . SER A 1 101 ? -17.702 -5.117 8.768 1.00 85.06 101 SER A C 1
ATOM 801 O O . SER A 1 101 ? -18.781 -5.174 8.177 1.00 85.06 101 SER A O 1
ATOM 803 N N . PHE A 1 102 ? -17.269 -6.096 9.566 1.00 83.62 102 PHE A N 1
ATOM 804 C CA . PHE A 1 102 ? -18.041 -7.305 9.844 1.00 83.62 102 PHE A CA 1
ATOM 805 C C . PHE A 1 102 ? -19.349 -6.986 10.585 1.00 83.62 102 PHE A C 1
ATOM 807 O O . PHE A 1 102 ? -20.424 -7.351 10.121 1.00 83.62 102 PHE A O 1
ATOM 814 N N . GLN A 1 103 ? -19.281 -6.204 11.665 1.00 79.00 103 GLN A N 1
ATOM 815 C CA . GLN A 1 103 ? -20.465 -5.797 12.433 1.00 79.00 103 GLN A CA 1
ATOM 816 C C . GLN A 1 103 ? -21.476 -5.004 11.593 1.00 79.00 103 GLN A C 1
ATOM 818 O O . GLN A 1 103 ? -22.681 -5.202 11.727 1.00 79.00 103 GLN A O 1
ATOM 823 N N . THR A 1 104 ? -20.999 -4.133 10.701 1.00 75.00 104 THR A N 1
ATOM 824 C CA . THR A 1 104 ? -21.865 -3.343 9.808 1.00 75.00 104 THR A CA 1
ATOM 825 C C . THR A 1 104 ? -22.576 -4.225 8.780 1.00 75.00 104 THR A C 1
ATOM 827 O O . THR A 1 104 ? -23.714 -3.944 8.418 1.00 75.00 104 THR A O 1
ATOM 830 N N . THR A 1 105 ? -21.921 -5.296 8.326 1.00 72.62 105 THR A N 1
ATOM 831 C CA . THR A 1 105 ? -22.495 -6.219 7.337 1.00 72.62 105 THR A CA 1
ATOM 832 C C . THR A 1 105 ? -23.545 -7.143 7.967 1.00 72.62 105 THR A C 1
ATOM 834 O O . THR A 1 105 ? -24.551 -7.424 7.322 1.00 72.62 105 THR A O 1
ATOM 837 N N . ASP A 1 106 ? -23.353 -7.555 9.228 1.00 66.75 106 ASP A N 1
ATOM 838 C CA . ASP A 1 106 ? -24.139 -8.642 9.832 1.00 66.75 106 ASP A CA 1
ATOM 839 C C . ASP A 1 106 ? -25.151 -8.206 10.912 1.00 66.75 106 ASP A C 1
ATOM 841 O O . ASP A 1 106 ? -26.134 -8.911 11.131 1.00 66.75 106 ASP A O 1
ATOM 845 N N . LEU A 1 107 ? -24.939 -7.083 11.619 1.00 63.91 107 LEU A N 1
ATOM 846 C CA . LEU A 1 107 ? -25.641 -6.808 12.890 1.00 63.91 107 LEU A CA 1
ATOM 847 C C . LEU A 1 107 ? -26.484 -5.524 12.933 1.00 63.91 107 LEU A C 1
ATOM 849 O O . LEU A 1 107 ? -27.214 -5.334 13.903 1.00 63.91 107 LEU A O 1
ATOM 853 N N . GLY A 1 108 ? -26.428 -4.651 11.919 1.00 63.81 108 GLY A N 1
ATOM 854 C CA . GLY A 1 108 ? -27.394 -3.555 11.691 1.00 63.81 108 GLY A CA 1
ATOM 855 C C . GLY A 1 108 ? -27.635 -2.540 12.831 1.00 63.81 108 GLY A C 1
ATOM 856 O O . GLY A 1 108 ? -28.520 -1.696 12.712 1.00 63.81 108 GLY A O 1
ATOM 857 N N . SER A 1 109 ? -26.887 -2.597 13.937 1.00 68.44 109 SER A N 1
ATOM 858 C CA . SER A 1 109 ? -27.110 -1.766 15.126 1.00 68.44 109 SER A CA 1
ATOM 859 C C . SER A 1 109 ? -26.351 -0.441 15.038 1.00 68.44 109 SER A C 1
ATOM 861 O O . SER A 1 109 ? -25.121 -0.403 15.108 1.00 68.44 109 SER A O 1
ATOM 863 N N . ALA A 1 110 ? -27.093 0.663 14.923 1.00 65.69 110 ALA A N 1
ATOM 864 C CA . ALA A 1 110 ? -26.539 2.011 14.775 1.00 65.69 110 ALA A CA 1
ATOM 865 C C . ALA A 1 110 ? -25.741 2.494 16.004 1.00 65.69 110 ALA A C 1
ATOM 867 O O . ALA A 1 110 ? -24.752 3.207 15.850 1.00 65.69 110 ALA A O 1
ATOM 868 N N . THR A 1 111 ? -26.123 2.086 17.220 1.00 66.44 111 THR A N 1
ATOM 869 C CA . THR A 1 111 ? -25.444 2.516 18.457 1.00 66.44 111 THR A CA 1
ATOM 870 C C . THR A 1 111 ? -24.069 1.867 18.612 1.00 66.44 111 THR A C 1
ATOM 872 O O . THR A 1 111 ? -23.110 2.539 18.975 1.00 66.44 111 THR A O 1
ATOM 875 N N . LEU A 1 112 ? -23.942 0.573 18.291 1.00 65.94 112 LEU A N 1
ATOM 876 C CA . LEU A 1 112 ? -22.645 -0.117 18.309 1.00 65.94 112 LEU A CA 1
ATOM 877 C C . LEU A 1 112 ? -21.697 0.450 17.242 1.00 65.94 112 LEU A C 1
ATOM 879 O O . LEU A 1 112 ? -20.499 0.571 17.488 1.00 65.94 112 LEU A O 1
ATOM 883 N N . HIS A 1 113 ? -22.242 0.876 16.097 1.00 72.06 113 HIS A N 1
ATOM 884 C CA . HIS A 1 113 ? -21.461 1.475 15.018 1.00 72.06 113 HIS A CA 1
ATOM 885 C C . HIS A 1 113 ? -20.702 2.738 15.464 1.00 72.06 113 HIS A C 1
ATOM 887 O O . HIS A 1 113 ? -19.523 2.875 15.142 1.00 72.06 113 HIS A O 1
ATOM 89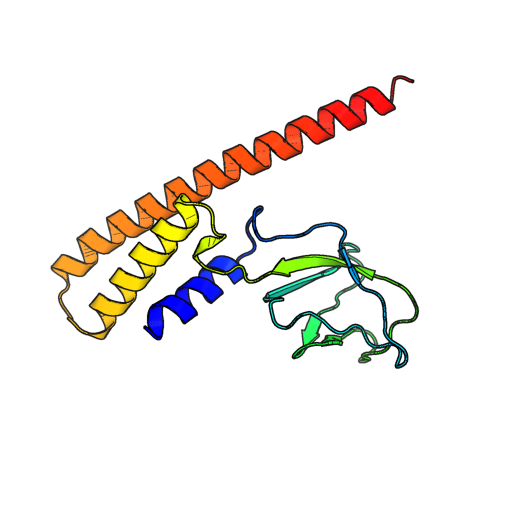3 N N . GLN A 1 114 ? -21.329 3.620 16.254 1.00 70.12 114 GLN A N 1
ATOM 894 C CA . GLN A 1 114 ? -20.711 4.879 16.700 1.00 70.12 114 GLN A CA 1
ATOM 895 C C . GLN A 1 114 ? -19.484 4.66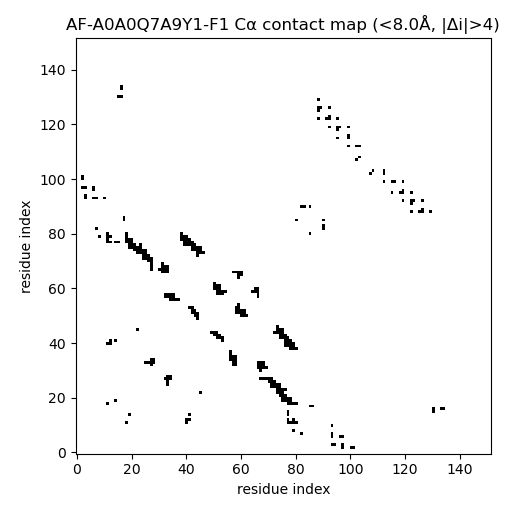5 17.598 1.00 70.12 114 GLN A C 1
ATOM 897 O O . GLN A 1 114 ? -18.455 5.305 17.390 1.00 70.12 114 GLN A O 1
ATOM 902 N N . PHE A 1 115 ? -19.556 3.740 18.561 1.00 72.00 115 PHE A N 1
ATOM 903 C CA . PHE A 1 115 ? -18.410 3.432 19.427 1.00 72.00 115 PHE A CA 1
ATOM 904 C C . PHE A 1 115 ? -17.258 2.804 18.632 1.00 72.00 115 PHE 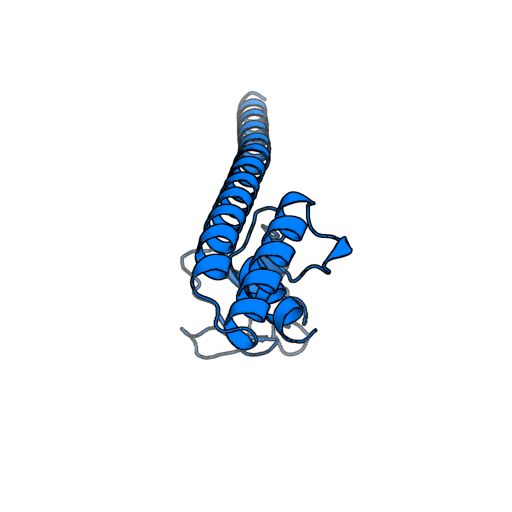A C 1
ATOM 906 O O . PHE A 1 115 ? -16.108 3.207 18.779 1.00 72.00 115 PHE A O 1
ATOM 913 N N . THR A 1 116 ? -17.574 1.893 17.706 1.00 82.50 116 THR A N 1
ATOM 914 C CA . THR A 1 116 ? -16.552 1.220 16.885 1.00 82.50 116 THR A CA 1
ATOM 915 C C . THR A 1 116 ? -15.855 2.155 15.896 1.00 82.50 116 THR A C 1
ATOM 917 O O . THR A 1 116 ? -14.713 1.912 15.510 1.00 82.50 116 THR A O 1
ATOM 920 N N . GLU A 1 117 ? -16.520 3.237 15.485 1.00 86.75 117 GLU A N 1
ATOM 921 C CA . GLU A 1 117 ? -15.928 4.263 14.633 1.00 86.75 117 GLU A CA 1
ATOM 922 C C . GLU A 1 117 ? -14.893 5.109 15.381 1.00 86.75 117 GLU A C 1
ATOM 924 O O . GLU A 1 117 ? -13.812 5.351 14.842 1.00 86.75 117 GLU A O 1
ATOM 929 N N . ALA A 1 118 ? -15.188 5.515 16.619 1.00 88.25 118 ALA A N 1
ATOM 930 C CA . ALA A 1 118 ? -14.237 6.252 17.449 1.00 88.25 118 ALA A CA 1
ATOM 931 C C . ALA A 1 118 ? -12.969 5.420 17.716 1.00 88.25 118 ALA A C 1
ATOM 933 O O . ALA A 1 118 ? -11.853 5.921 17.564 1.00 88.25 118 ALA A O 1
ATOM 934 N N . ASP A 1 119 ? -13.134 4.130 18.017 1.00 87.75 119 ASP A N 1
ATOM 935 C CA . ASP A 1 119 ? -12.015 3.208 18.232 1.00 87.75 119 ASP A CA 1
ATOM 936 C C . ASP A 1 119 ? -11.171 3.012 16.960 1.00 87.75 119 ASP A C 1
ATOM 938 O O . ASP A 1 119 ? -9.938 3.012 17.022 1.00 87.75 119 ASP A O 1
ATOM 942 N N . GLU A 1 120 ? -11.807 2.898 15.784 1.00 91.75 120 GLU A N 1
ATOM 943 C CA . GLU A 1 120 ? -11.090 2.832 14.502 1.00 91.75 120 GLU A CA 1
ATOM 944 C C . GLU A 1 120 ? -10.278 4.111 14.250 1.00 91.75 120 GLU A C 1
ATOM 946 O O . GLU A 1 120 ? -9.132 4.036 13.797 1.00 91.75 120 GLU A O 1
ATOM 951 N N . GLN A 1 121 ? -10.853 5.282 14.536 1.00 92.62 121 GLN A N 1
ATOM 952 C CA . GLN A 1 121 ? -10.173 6.565 14.359 1.00 92.62 121 GLN A CA 1
ATOM 953 C C . GLN A 1 121 ? -8.955 6.687 15.278 1.00 92.62 121 GLN A C 1
ATOM 955 O O . GLN A 1 121 ? -7.882 7.070 14.811 1.00 92.62 121 GLN A O 1
ATOM 960 N N . LEU A 1 122 ? -9.082 6.305 16.551 1.00 93.38 122 LEU A N 1
ATOM 961 C CA . LEU A 1 122 ? -7.960 6.278 17.492 1.00 93.38 122 LEU A CA 1
ATOM 962 C C . LEU A 1 122 ? -6.859 5.315 17.029 1.00 93.38 122 LEU A C 1
ATOM 964 O O . LEU A 1 122 ? -5.680 5.673 17.035 1.00 93.38 122 LEU A O 1
ATOM 968 N N . ALA A 1 123 ? -7.228 4.124 16.552 1.00 92.12 123 ALA A N 1
ATOM 969 C CA . ALA A 1 123 ? -6.271 3.167 16.003 1.00 92.12 123 ALA A CA 1
ATOM 970 C C . ALA A 1 123 ? -5.542 3.717 14.760 1.00 92.12 123 ALA A C 1
ATOM 972 O O . ALA A 1 123 ? -4.334 3.520 14.617 1.00 92.12 123 ALA A O 1
ATOM 973 N N . LEU A 1 124 ? -6.245 4.449 13.888 1.00 92.75 124 LEU A N 1
ATOM 974 C CA . LEU A 1 124 ? -5.639 5.113 12.732 1.00 92.75 124 LEU A CA 1
ATOM 975 C C . LEU A 1 124 ? -4.668 6.225 13.150 1.00 92.75 124 LEU A C 1
ATOM 977 O O . LEU A 1 124 ? -3.591 6.336 12.567 1.00 92.75 124 LEU A O 1
ATOM 981 N N . ILE A 1 125 ? -5.027 7.035 14.148 1.00 93.25 125 ILE A N 1
ATOM 982 C CA . ILE A 1 125 ? -4.157 8.097 14.675 1.00 93.25 125 ILE A CA 1
ATOM 983 C C . ILE A 1 125 ? -2.861 7.492 15.220 1.00 93.25 125 ILE A C 1
ATOM 985 O O . ILE A 1 125 ? -1.782 7.944 14.845 1.00 93.25 125 ILE A O 1
ATOM 989 N N . ASN A 1 126 ? -2.955 6.427 16.019 1.00 92.25 126 ASN A N 1
ATOM 990 C CA . ASN A 1 126 ? -1.783 5.736 16.564 1.00 92.25 126 ASN A CA 1
ATOM 991 C C . ASN A 1 126 ? -0.896 5.144 15.456 1.00 92.25 126 ASN A C 1
ATOM 993 O O . ASN A 1 126 ? 0.333 5.196 15.537 1.00 92.25 126 ASN A O 1
ATOM 997 N N . LEU A 1 127 ? -1.503 4.600 14.393 1.00 92.62 127 LEU A N 1
ATOM 998 C CA . LEU A 1 127 ? -0.767 4.118 13.224 1.00 92.62 127 LEU A CA 1
ATOM 999 C C . LEU A 1 127 ? -0.002 5.256 12.531 1.00 92.62 127 LEU A C 1
ATOM 1001 O O . LEU A 1 127 ? 1.183 5.101 12.244 1.00 92.62 127 LEU A O 1
ATOM 1005 N N . LEU A 1 128 ? -0.656 6.398 12.307 1.00 90.88 128 LEU A N 1
ATOM 1006 C CA . LEU A 1 128 ? -0.045 7.571 11.676 1.00 90.88 128 LEU A CA 1
ATOM 1007 C C . LEU A 1 128 ? 1.070 8.186 12.530 1.00 90.88 128 LEU A C 1
ATOM 1009 O O . LEU A 1 128 ? 2.096 8.581 11.983 1.00 90.88 128 LEU A O 1
ATOM 1013 N N . GLN A 1 129 ? 0.895 8.253 13.851 1.00 90.31 129 GLN A N 1
ATOM 1014 C CA . GLN A 1 129 ? 1.915 8.760 14.773 1.00 90.31 129 GLN A CA 1
ATOM 1015 C C . GLN A 1 129 ? 3.185 7.911 14.715 1.00 90.31 129 GLN A C 1
ATOM 1017 O O . GLN A 1 129 ? 4.257 8.429 14.421 1.00 90.31 129 GLN A O 1
ATOM 1022 N N . ALA A 1 130 ? 3.054 6.596 14.877 1.00 88.12 130 ALA A N 1
ATOM 1023 C CA . ALA A 1 130 ? 4.195 5.688 14.813 1.00 88.12 130 ALA A CA 1
ATOM 1024 C C . ALA A 1 130 ? 4.840 5.637 13.414 1.00 88.12 130 ALA A C 1
ATOM 1026 O O . ALA A 1 130 ? 6.057 5.460 13.293 1.00 88.12 130 ALA A O 1
ATOM 1027 N N . GLU A 1 131 ? 4.059 5.823 12.343 1.00 87.38 131 GLU A N 1
ATOM 1028 C CA . GLU A 1 131 ? 4.625 6.012 11.006 1.00 87.38 131 GLU A CA 1
ATOM 1029 C C . GLU A 1 131 ? 5.446 7.309 10.933 1.00 87.38 131 GLU A C 1
ATOM 1031 O O . GLU A 1 131 ? 6.557 7.295 10.404 1.00 87.38 131 GLU A O 1
ATOM 1036 N N . GLY A 1 132 ? 4.930 8.411 11.484 1.00 85.06 132 GLY A N 1
ATOM 1037 C CA . GLY A 1 132 ? 5.623 9.695 11.576 1.00 85.06 132 GLY A CA 1
ATOM 1038 C C . GLY A 1 132 ? 6.942 9.599 12.341 1.00 85.06 132 GLY A C 1
ATOM 1039 O O . GLY A 1 132 ? 7.962 10.077 11.846 1.00 85.06 132 GLY A O 1
ATOM 1040 N N . ASP A 1 133 ? 6.944 8.912 13.481 1.00 83.00 133 ASP A N 1
ATOM 1041 C CA . ASP A 1 133 ? 8.139 8.702 14.303 1.00 83.00 133 ASP A CA 1
ATOM 1042 C C . ASP A 1 133 ? 9.200 7.893 13.550 1.00 83.00 133 ASP A C 1
ATOM 1044 O O . ASP A 1 133 ? 10.371 8.276 13.492 1.00 83.00 133 ASP A O 1
ATOM 1048 N N . THR A 1 134 ? 8.785 6.805 12.895 1.00 77.69 134 THR A N 1
ATOM 1049 C CA . THR A 1 134 ? 9.708 5.934 12.155 1.00 77.69 134 THR A CA 1
ATOM 1050 C C . THR A 1 134 ? 10.249 6.635 10.904 1.00 77.69 134 THR A C 1
ATOM 1052 O O . THR A 1 134 ? 11.454 6.636 10.662 1.00 77.69 134 THR A O 1
ATOM 1055 N N . ARG A 1 135 ? 9.384 7.295 10.119 1.00 71.00 135 ARG A N 1
ATOM 1056 C CA . ARG A 1 135 ? 9.795 8.040 8.913 1.00 71.00 135 ARG A CA 1
ATOM 1057 C C . ARG A 1 135 ? 10.678 9.234 9.257 1.00 71.00 135 ARG A C 1
ATOM 1059 O O . ARG A 1 135 ? 11.642 9.496 8.541 1.00 71.00 135 ARG A O 1
ATOM 1066 N N . GLY A 1 136 ? 10.352 9.956 10.328 1.00 61.47 136 GLY A N 1
ATOM 1067 C CA . GLY A 1 136 ? 11.136 11.082 10.826 1.00 61.47 136 GLY A CA 1
ATOM 1068 C C . GLY A 1 136 ? 12.532 10.652 11.272 1.00 61.47 136 GLY A C 1
ATOM 1069 O O . GLY A 1 136 ? 13.512 11.277 10.874 1.00 61.47 136 GLY A O 1
ATOM 1070 N N . ALA A 1 137 ? 12.642 9.545 12.014 1.00 61.66 137 ALA A N 1
ATOM 1071 C CA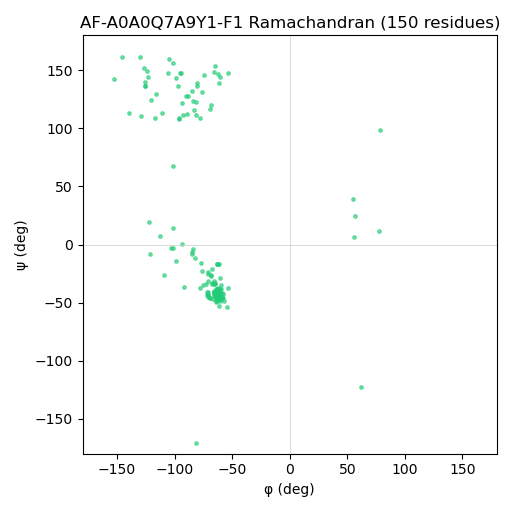 . ALA A 1 137 ? 13.928 8.981 12.421 1.00 61.66 137 ALA A CA 1
ATOM 1072 C C . ALA A 1 137 ? 14.807 8.588 11.217 1.00 61.66 137 ALA A C 1
ATOM 1074 O O . ALA A 1 137 ? 15.990 8.934 11.189 1.00 61.66 137 ALA A O 1
ATOM 1075 N N . THR A 1 138 ? 14.230 7.944 10.196 1.00 58.00 138 THR A N 1
ATOM 1076 C CA . THR A 1 138 ? 14.953 7.582 8.964 1.00 58.00 138 THR A CA 1
ATOM 1077 C C . THR A 1 138 ? 15.435 8.827 8.205 1.00 58.00 138 THR A C 1
ATOM 1079 O O . THR A 1 138 ? 16.621 8.935 7.895 1.00 58.00 138 THR A O 1
ATOM 1082 N N . MET A 1 139 ? 14.564 9.823 7.984 1.00 61.59 139 MET A N 1
ATOM 1083 C CA . MET A 1 139 ? 14.924 11.054 7.258 1.00 61.59 139 MET A CA 1
ATOM 1084 C C . MET A 1 139 ? 15.999 11.892 7.971 1.00 61.59 139 MET A C 1
ATOM 1086 O O . MET A 1 139 ? 16.881 12.458 7.322 1.00 61.59 139 MET A O 1
ATOM 1090 N N . LEU A 1 140 ? 15.949 11.982 9.304 1.00 61.66 140 LEU A N 1
ATOM 1091 C CA . LEU A 1 140 ? 16.949 12.720 10.082 1.00 61.66 140 LEU A CA 1
ATOM 1092 C C . LEU A 1 140 ? 18.328 12.048 10.036 1.00 61.66 140 LEU A C 1
ATOM 1094 O O . LEU A 1 140 ? 19.349 12.739 10.056 1.00 61.66 140 LEU A O 1
ATOM 1098 N N . ASN A 1 141 ? 18.379 10.719 9.953 1.00 58.97 141 ASN A N 1
ATOM 1099 C CA . ASN A 1 141 ? 19.641 9.999 9.834 1.00 58.97 141 ASN A CA 1
ATOM 1100 C C . ASN A 1 141 ? 20.286 10.207 8.450 1.00 58.97 141 ASN A C 1
ATOM 1102 O O . ASN A 1 141 ? 21.473 10.532 8.374 1.00 58.97 141 ASN A O 1
ATOM 1106 N N . ASP A 1 142 ? 19.502 10.138 7.370 1.00 57.72 142 ASP A N 1
ATOM 1107 C CA . ASP A 1 142 ? 19.994 10.364 6.001 1.00 57.72 142 ASP A CA 1
ATOM 1108 C C . ASP A 1 142 ? 20.580 11.772 5.807 1.00 57.72 142 ASP A C 1
ATOM 1110 O O . ASP A 1 142 ? 21.654 11.931 5.217 1.00 57.72 142 ASP A O 1
ATOM 1114 N N . TYR A 1 143 ? 19.943 12.808 6.365 1.00 60.28 143 TYR A N 1
ATOM 1115 C CA . TYR A 1 143 ? 20.468 14.179 6.300 1.00 60.28 143 TYR A CA 1
ATOM 1116 C C . TYR A 1 143 ? 21.826 14.323 7.014 1.00 60.28 143 TYR A C 1
ATOM 1118 O O . TYR A 1 143 ? 22.749 14.998 6.539 1.00 60.28 143 TYR A O 1
ATOM 1126 N N . ASN A 1 144 ? 21.985 13.643 8.149 1.00 58.56 144 ASN A N 1
ATOM 1127 C CA . ASN A 1 144 ? 23.233 13.647 8.908 1.00 58.56 144 ASN A CA 1
ATOM 1128 C C . ASN A 1 144 ? 24.353 12.858 8.205 1.00 58.56 144 ASN A C 1
ATOM 1130 O O . ASN A 1 144 ? 25.518 13.247 8.299 1.00 58.56 144 ASN A O 1
ATOM 1134 N N . LEU A 1 145 ? 24.030 11.806 7.449 1.00 57.47 145 LEU A N 1
ATOM 1135 C CA . LEU A 1 145 ? 24.994 11.091 6.604 1.00 57.47 145 LEU A CA 1
ATOM 1136 C C . LEU A 1 145 ? 25.423 11.932 5.389 1.00 57.47 145 LEU A C 1
ATOM 1138 O O . LEU A 1 145 ? 26.620 12.077 5.130 1.00 57.47 145 LEU A O 1
ATOM 1142 N N . ALA A 1 146 ? 24.472 12.566 4.696 1.00 57.31 146 ALA A N 1
ATOM 1143 C CA . ALA A 1 146 ? 24.749 13.420 3.538 1.00 57.31 146 ALA A CA 1
ATOM 1144 C C . ALA A 1 146 ? 25.618 14.644 3.892 1.00 57.31 146 ALA A C 1
ATOM 1146 O O . ALA A 1 146 ? 26.511 15.027 3.134 1.00 57.31 146 ALA A O 1
ATOM 1147 N N . SER A 1 147 ? 25.409 15.242 5.070 1.00 58.97 147 SER A N 1
ATOM 1148 C CA . SER A 1 147 ? 26.222 16.375 5.543 1.00 58.97 147 SER A CA 1
ATOM 1149 C C . SER A 1 147 ? 27.652 15.990 5.948 1.00 58.97 147 SER A C 1
ATOM 1151 O O . SER A 1 147 ? 28.552 16.829 5.860 1.00 58.97 147 SER A O 1
ATOM 1153 N N . ARG A 1 148 ? 27.892 14.729 6.339 1.00 53.84 148 ARG A N 1
ATOM 1154 C CA . ARG A 1 148 ? 29.235 14.210 6.652 1.00 53.84 148 ARG A CA 1
ATOM 1155 C C . ARG A 1 148 ? 30.041 13.884 5.399 1.00 53.84 148 ARG A C 1
ATOM 1157 O O . ARG A 1 148 ? 31.224 14.200 5.360 1.00 53.84 148 ARG A O 1
ATOM 1164 N N . LEU A 1 149 ? 29.397 13.354 4.360 1.00 59.28 149 LEU A N 1
ATOM 1165 C CA . LEU A 1 149 ? 30.039 13.075 3.068 1.00 59.28 149 LEU A CA 1
ATOM 1166 C C . LEU A 1 149 ? 30.455 14.346 2.311 1.00 59.28 149 LEU A C 1
ATOM 1168 O O . LEU A 1 149 ? 31.344 14.299 1.474 1.00 59.28 149 LEU A O 1
ATOM 1172 N N . ARG A 1 150 ? 29.852 15.502 2.620 1.00 53.56 150 ARG A N 1
ATOM 1173 C CA . ARG A 1 150 ? 30.221 16.799 2.023 1.00 53.56 150 ARG A CA 1
ATOM 1174 C C . ARG A 1 150 ? 31.406 17.489 2.720 1.00 53.56 150 ARG A C 1
ATOM 1176 O O . ARG A 1 150 ? 31.802 18.572 2.298 1.00 53.56 150 ARG A O 1
ATOM 1183 N N . ARG A 1 151 ? 31.924 16.917 3.815 1.00 52.38 151 ARG A N 1
ATOM 1184 C CA . ARG A 1 151 ? 33.016 17.482 4.632 1.00 52.38 151 ARG A CA 1
ATOM 1185 C C . ARG A 1 151 ? 34.326 16.675 4.581 1.00 52.38 151 ARG A C 1
ATOM 1187 O O . ARG A 1 151 ? 35.238 17.022 5.328 1.00 52.38 151 ARG A O 1
ATOM 1194 N N . SER A 1 152 ? 34.434 15.656 3.726 1.00 47.81 152 SER A N 1
ATOM 1195 C CA . SER A 1 152 ? 35.689 14.945 3.409 1.00 47.81 152 SER A CA 1
ATOM 1196 C C . SER A 1 152 ? 36.117 15.225 1.979 1.00 47.81 152 SER A C 1
ATOM 1198 O O . SER A 1 152 ? 37.325 15.436 1.762 1.00 47.81 152 SER A O 1
#

pLDDT: mean 84.5, std 12.13, range [47.81, 95.25]